Protein AF-A0AAW6UUH9-F1 (afdb_monomer_lite)

Radius of gyration: 18.72 Å; chains: 1; bounding box: 36×46×40 Å

Organism: Providencia rettgeri (NCBI:txid587)

Structure (mmCIF, N/CA/C/O backbone):
data_AF-A0AAW6UUH9-F1
#
_entry.id   AF-A0AAW6UUH9-F1
#
loop_
_atom_site.group_PDB
_atom_site.id
_atom_site.type_symbol
_atom_site.label_atom_id
_atom_site.label_alt_id
_atom_site.label_comp_id
_atom_site.label_asym_id
_atom_site.label_entity_id
_atom_site.label_seq_id
_atom_site.pdbx_PDB_ins_code
_atom_site.Cartn_x
_atom_site.Cartn_y
_atom_site.Cartn_z
_atom_site.occupancy
_atom_site.B_iso_or_equiv
_atom_site.auth_seq_id
_atom_site.auth_comp_id
_atom_site.auth_asym_id
_atom_site.auth_atom_id
_atom_site.pdbx_PDB_model_num
ATOM 1 N N . SER A 1 1 ? -5.171 31.911 -6.588 1.00 65.12 1 SER A N 1
ATOM 2 C CA . SER A 1 1 ? -5.244 30.803 -7.561 1.00 65.12 1 SER A CA 1
ATOM 3 C C . SER A 1 1 ? -6.660 30.720 -8.109 1.00 65.12 1 SER A C 1
ATOM 5 O O . SER A 1 1 ? -7.587 31.219 -7.474 1.00 65.12 1 SER A O 1
ATOM 7 N N . GLU A 1 2 ? -6.834 30.113 -9.280 1.00 71.88 2 GLU A N 1
ATOM 8 C CA . GLU A 1 2 ? -8.133 29.979 -9.952 1.00 71.88 2 GLU A CA 1
ATOM 9 C C . GLU A 1 2 ? -9.209 29.327 -9.057 1.00 71.88 2 GLU A C 1
ATOM 11 O O . GLU A 1 2 ? -10.341 29.806 -8.988 1.00 71.88 2 GLU A O 1
ATOM 16 N N . ASN A 1 3 ? -8.831 28.311 -8.272 1.00 61.03 3 ASN A N 1
ATOM 17 C CA . ASN A 1 3 ? -9.745 27.609 -7.366 1.00 61.03 3 ASN A CA 1
ATOM 18 C C . ASN A 1 3 ? -10.274 28.499 -6.226 1.00 61.03 3 ASN A C 1
ATOM 20 O O . ASN A 1 3 ? -11.441 28.391 -5.860 1.00 61.03 3 ASN A O 1
ATOM 24 N N . THR A 1 4 ? -9.461 29.416 -5.685 1.00 67.88 4 THR A N 1
ATOM 25 C CA . THR A 1 4 ? -9.903 30.346 -4.628 1.00 67.88 4 THR A CA 1
ATOM 26 C C . THR A 1 4 ? -10.954 31.324 -5.148 1.00 67.88 4 THR A C 1
ATOM 28 O O . THR A 1 4 ? -11.947 31.572 -4.469 1.00 67.88 4 THR A O 1
ATOM 31 N N . PHE A 1 5 ? -10.774 31.849 -6.365 1.00 74.12 5 PHE A N 1
ATOM 32 C CA . PHE A 1 5 ? -11.737 32.776 -6.962 1.00 74.12 5 PHE A CA 1
ATOM 33 C C . PHE A 1 5 ? -13.067 32.078 -7.274 1.00 74.12 5 PHE A C 1
ATOM 35 O O . PHE A 1 5 ? -14.122 32.599 -6.919 1.00 74.12 5 PHE A O 1
ATOM 42 N N . ARG A 1 6 ? -13.017 30.867 -7.849 1.00 69.50 6 ARG A N 1
ATOM 43 C CA . ARG A 1 6 ? -14.204 30.046 -8.148 1.00 69.50 6 ARG A CA 1
ATOM 44 C C . ARG A 1 6 ? -14.993 29.666 -6.887 1.00 69.50 6 ARG A C 1
ATOM 46 O O . ARG A 1 6 ? -16.220 29.742 -6.900 1.00 69.50 6 ARG A O 1
ATOM 53 N N . ASN A 1 7 ? -14.302 29.333 -5.796 1.00 59.16 7 ASN A N 1
ATOM 54 C CA . ASN A 1 7 ? -14.951 28.984 -4.531 1.00 59.16 7 ASN A CA 1
ATOM 55 C C . ASN A 1 7 ? -15.568 30.204 -3.825 1.00 59.16 7 ASN A C 1
ATOM 57 O O . ASN A 1 7 ? -16.704 30.129 -3.373 1.00 59.16 7 ASN A O 1
ATOM 61 N N . LEU A 1 8 ? -14.843 31.329 -3.750 1.00 70.19 8 LEU A N 1
ATOM 62 C CA . LEU A 1 8 ? -15.265 32.492 -2.953 1.00 70.19 8 LEU A CA 1
ATOM 63 C C . LEU A 1 8 ? -16.170 33.481 -3.698 1.00 70.19 8 LEU A C 1
ATOM 65 O O . LEU A 1 8 ? -16.989 34.131 -3.061 1.00 70.19 8 LEU A O 1
ATOM 69 N N . ASN A 1 9 ? -16.026 33.618 -5.019 1.00 79.81 9 ASN A N 1
ATOM 70 C CA . ASN A 1 9 ? -16.748 34.638 -5.793 1.00 79.81 9 ASN A CA 1
ATOM 71 C C . ASN A 1 9 ? -17.825 34.050 -6.707 1.00 79.81 9 ASN A C 1
ATOM 73 O O . ASN A 1 9 ? -18.747 34.761 -7.090 1.00 79.81 9 ASN A O 1
ATOM 77 N N . LEU A 1 10 ? -17.725 32.764 -7.065 1.00 77.31 10 LEU A N 1
ATOM 78 C CA . LEU A 1 10 ? -18.653 32.117 -8.002 1.00 77.31 10 LEU A CA 1
ATOM 79 C C . LEU A 1 10 ? -19.486 30.997 -7.359 1.00 77.31 10 LEU A C 1
ATOM 81 O O . LEU A 1 10 ? -20.236 30.332 -8.068 1.00 77.31 10 LEU A O 1
ATOM 85 N N . ASN A 1 11 ? -19.358 30.764 -6.043 1.00 67.94 11 ASN A N 1
ATOM 86 C CA . ASN A 1 11 ? -20.020 29.669 -5.313 1.00 67.94 11 ASN A CA 1
ATOM 87 C C . ASN A 1 11 ? -19.839 28.282 -5.968 1.00 67.94 11 ASN A C 1
ATOM 89 O O . ASN A 1 11 ? -20.657 27.376 -5.790 1.00 67.94 11 ASN A O 1
ATOM 93 N N . GLN A 1 12 ? -18.756 28.087 -6.725 1.00 61.56 12 GLN A N 1
ATOM 94 C CA . GLN A 1 12 ? -18.422 26.794 -7.305 1.00 61.56 12 GLN A CA 1
ATOM 95 C C . GLN A 1 12 ? -17.645 25.995 -6.265 1.00 61.56 12 GLN A C 1
ATOM 97 O O . GLN A 1 12 ? -16.525 26.364 -5.917 1.00 61.56 12 GLN A O 1
ATOM 102 N N . ARG A 1 13 ? -18.213 24.882 -5.784 1.00 50.47 13 ARG A N 1
ATOM 103 C CA . ARG A 1 13 ? -17.497 23.938 -4.911 1.00 50.47 13 ARG A CA 1
ATOM 104 C C . ARG A 1 13 ? -16.359 23.280 -5.689 1.00 50.47 13 ARG A C 1
ATOM 106 O O . ARG A 1 13 ? -16.523 22.216 -6.279 1.00 50.47 13 ARG A O 1
ATOM 113 N N . VAL A 1 14 ? -15.202 23.923 -5.681 1.00 59.50 14 VAL A N 1
ATOM 114 C CA . VAL A 1 14 ? -13.939 23.365 -6.158 1.00 59.50 14 VAL A CA 1
ATOM 115 C C . VAL A 1 14 ? -13.096 22.965 -4.955 1.00 59.50 14 VAL A C 1
ATOM 117 O O . VAL A 1 14 ? -13.002 23.705 -3.977 1.00 59.50 14 VAL A O 1
ATOM 120 N N . SER A 1 15 ? -12.486 21.778 -5.016 1.00 53.09 15 SER A N 1
ATOM 121 C CA . SER A 1 15 ? -11.484 21.360 -4.033 1.00 53.09 15 SER A CA 1
ATOM 122 C C . SER A 1 15 ? -10.368 22.407 -3.993 1.00 53.09 15 SER A C 1
ATOM 124 O O . SER A 1 15 ? -9.702 22.655 -4.999 1.00 53.09 15 SER A O 1
ATOM 126 N N . THR A 1 16 ? -10.148 23.029 -2.835 1.00 50.47 16 THR A N 1
ATOM 127 C CA . THR A 1 16 ? -9.030 23.958 -2.599 1.00 50.47 16 THR A CA 1
ATOM 128 C C . THR A 1 16 ? -7.671 23.255 -2.592 1.00 50.47 16 THR A C 1
ATOM 130 O O . THR A 1 16 ? -6.640 23.923 -2.596 1.00 50.47 16 THR A O 1
ATOM 133 N N . VAL A 1 17 ? -7.658 21.920 -2.634 1.00 54.91 17 VAL A N 1
ATOM 134 C CA . VAL A 1 17 ? -6.454 21.094 -2.660 1.00 54.91 17 VAL A CA 1
ATOM 135 C C . VAL A 1 17 ? -6.162 20.708 -4.108 1.00 54.91 17 VAL A C 1
ATOM 137 O O . VAL A 1 17 ? -6.894 19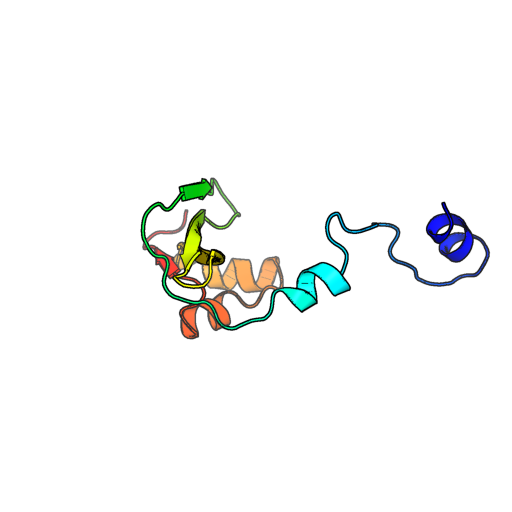.914 -4.703 1.00 54.91 17 VAL A O 1
ATOM 140 N N . SER A 1 18 ? -5.101 21.283 -4.681 1.00 60.16 18 SER A N 1
ATOM 141 C CA . SER A 1 18 ? -4.490 20.731 -5.892 1.00 60.16 18 SER A CA 1
ATOM 142 C C . SER A 1 18 ? -3.761 19.451 -5.481 1.00 60.16 18 SER A C 1
ATOM 144 O O . SER A 1 18 ? -2.843 19.540 -4.664 1.00 60.16 18 SER A O 1
ATOM 146 N N . PRO A 1 19 ? -4.162 18.266 -5.966 1.00 69.31 19 PRO A N 1
ATOM 147 C CA . PRO A 1 19 ? -3.501 17.028 -5.580 1.00 69.31 19 PRO A CA 1
ATOM 148 C C . PRO A 1 19 ? -2.055 17.020 -6.096 1.00 69.31 19 PRO A C 1
ATOM 150 O O . PRO A 1 19 ? -1.775 17.558 -7.167 1.00 69.31 19 PRO A O 1
ATOM 153 N N . PHE A 1 20 ? -1.143 16.405 -5.336 1.00 79.12 20 PHE A N 1
ATOM 154 C CA . PHE A 1 20 ? 0.269 16.270 -5.724 1.00 79.12 20 PHE A CA 1
ATOM 155 C C . PHE A 1 20 ? 0.431 15.516 -7.055 1.00 79.12 20 PHE A C 1
ATOM 157 O O . PHE A 1 20 ? 1.284 15.858 -7.868 1.00 79.12 20 PHE A O 1
ATOM 164 N N . ILE A 1 21 ? -0.440 14.533 -7.303 1.00 84.12 21 ILE A N 1
ATOM 165 C CA . ILE A 1 21 ? -0.551 13.802 -8.567 1.00 84.12 21 ILE A CA 1
ATOM 166 C C . ILE A 1 21 ? -1.923 14.113 -9.163 1.00 84.12 21 ILE A C 1
ATOM 168 O O . ILE A 1 21 ? -2.945 13.971 -8.487 1.00 84.12 21 ILE A O 1
ATOM 172 N N . SER A 1 22 ? -1.969 14.542 -10.426 1.00 88.50 22 SER A N 1
ATOM 173 C CA . SER A 1 22 ? -3.244 14.787 -11.101 1.00 88.50 22 SER A CA 1
ATOM 174 C C . SER A 1 22 ? -4.019 13.481 -11.283 1.00 88.50 22 SER A C 1
ATOM 176 O O . SER A 1 22 ? -3.442 12.405 -11.452 1.00 88.50 22 SER A O 1
ATOM 178 N N . ARG A 1 23 ? -5.352 13.572 -11.290 1.00 86.19 23 ARG A N 1
ATOM 179 C CA . ARG A 1 23 ? -6.212 12.398 -11.478 1.00 86.19 23 ARG A CA 1
ATOM 180 C C . ARG A 1 23 ? -5.881 11.640 -12.765 1.00 86.19 23 ARG A C 1
ATOM 182 O O . ARG A 1 23 ? -5.794 10.424 -12.726 1.00 86.19 23 ARG A O 1
ATOM 189 N N . SER A 1 24 ? -5.648 12.345 -13.870 1.00 90.44 24 SER A N 1
ATOM 190 C CA . SER A 1 24 ? -5.336 11.712 -15.156 1.00 90.44 24 SER A CA 1
ATOM 191 C C . SER A 1 24 ? -4.024 10.929 -15.122 1.00 90.44 24 SER A C 1
ATOM 193 O O . SER A 1 24 ? -3.944 9.846 -15.692 1.00 90.44 24 SER A O 1
ATOM 195 N N . VAL A 1 25 ? -3.004 11.446 -14.425 1.00 89.56 25 VAL A N 1
ATOM 196 C CA . VAL A 1 25 ? -1.736 10.730 -14.230 1.00 89.56 25 VAL A CA 1
ATOM 197 C C . VAL A 1 25 ? -1.963 9.501 -13.353 1.00 89.56 25 VAL A C 1
ATOM 199 O O . VAL A 1 25 ? -1.499 8.421 -13.700 1.00 89.56 25 VAL A O 1
ATOM 202 N N . TRP A 1 26 ? -2.738 9.625 -12.274 1.00 89.38 26 TRP A N 1
ATOM 203 C CA . TRP A 1 26 ? -3.087 8.484 -11.426 1.00 89.38 26 TRP A CA 1
ATOM 204 C C . TRP A 1 26 ? -3.844 7.387 -12.193 1.00 89.38 26 TRP A C 1
ATOM 206 O O . TRP A 1 26 ? -3.497 6.211 -12.114 1.00 89.38 26 TRP A O 1
ATOM 216 N N . GLU A 1 27 ? -4.856 7.766 -12.971 1.00 91.75 27 GLU A N 1
ATOM 217 C CA . GLU A 1 27 ? -5.679 6.841 -13.757 1.00 91.75 27 GLU A CA 1
ATOM 218 C C . GLU A 1 27 ? -4.893 6.172 -14.892 1.00 91.75 27 GLU A C 1
ATOM 220 O O . GLU A 1 27 ? -5.130 5.002 -15.188 1.00 91.75 27 GLU A O 1
ATOM 225 N N . SER A 1 28 ? -3.895 6.853 -15.467 1.00 91.75 28 SER A N 1
ATOM 226 C CA . SER A 1 28 ? -3.012 6.251 -16.477 1.00 91.75 28 SER A CA 1
ATOM 227 C C . SER A 1 28 ? -2.196 5.058 -15.954 1.00 91.75 28 SER A C 1
ATOM 229 O O . SER A 1 28 ? -1.737 4.234 -16.743 1.00 91.75 28 SER A O 1
ATOM 231 N N . CYS A 1 29 ? -2.072 4.917 -14.631 1.00 89.75 29 CYS A N 1
ATOM 232 C CA . CYS A 1 29 ? -1.321 3.848 -13.975 1.00 89.75 29 CYS A CA 1
ATOM 233 C C . CYS A 1 29 ? -2.180 2.626 -13.592 1.00 89.75 29 CYS A C 1
ATOM 235 O O . CYS A 1 29 ? -1.696 1.746 -12.889 1.00 89.75 29 CYS A O 1
ATOM 237 N N . GLN A 1 30 ? -3.437 2.526 -14.041 1.00 90.62 30 GLN A N 1
ATOM 238 C CA . GLN A 1 30 ? -4.360 1.428 -13.682 1.00 90.62 30 GLN A CA 1
ATOM 239 C C . GLN A 1 30 ? -4.116 0.102 -14.430 1.00 90.62 30 GLN A C 1
ATOM 241 O O . GLN A 1 30 ? -4.983 -0.771 -14.463 1.00 90.62 30 GLN A O 1
ATOM 246 N N . SER A 1 31 ? -2.952 -0.063 -15.058 1.00 90.50 31 SER A N 1
ATOM 247 C CA . SER A 1 31 ? -2.621 -1.307 -15.758 1.00 90.50 31 SER A CA 1
ATOM 248 C C . SER A 1 31 ? -2.462 -2.473 -14.768 1.00 90.50 31 SER A C 1
ATOM 250 O O . SER A 1 31 ? -1.996 -2.253 -13.648 1.00 90.50 31 SER A O 1
ATOM 252 N N . PRO A 1 32 ? -2.809 -3.717 -15.153 1.00 92.81 32 PRO A N 1
ATOM 253 C CA . PRO A 1 32 ? -2.580 -4.884 -14.305 1.00 92.81 32 PRO A CA 1
ATOM 254 C C . PRO A 1 32 ? -1.106 -5.021 -13.914 1.00 92.81 32 PRO A C 1
ATOM 256 O O . PRO A 1 32 ? -0.226 -4.942 -14.774 1.00 92.81 32 PRO A O 1
ATOM 259 N N . VAL A 1 33 ? -0.859 -5.264 -12.626 1.00 92.44 33 VAL A N 1
ATOM 260 C CA . VAL A 1 33 ? 0.493 -5.409 -12.075 1.00 92.44 33 VAL A CA 1
ATOM 261 C C . VAL A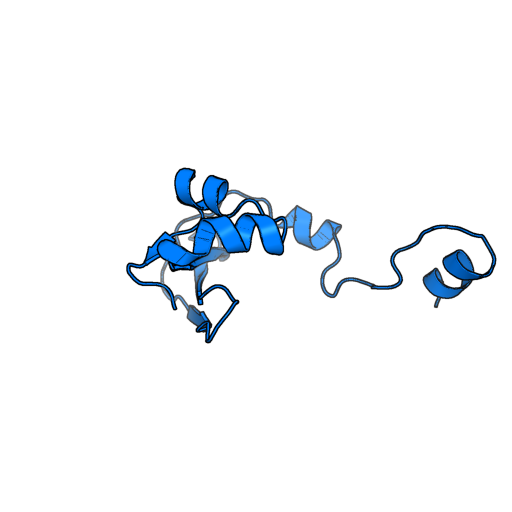 1 33 ? 1.179 -6.636 -12.680 1.00 92.44 33 VAL A C 1
ATOM 263 O O . VAL A 1 33 ? 0.605 -7.726 -12.707 1.00 92.44 33 VAL A O 1
ATOM 266 N N . GLN A 1 34 ? 2.412 -6.453 -13.145 1.00 95.38 34 GLN A N 1
ATOM 267 C CA . GLN A 1 34 ? 3.269 -7.494 -13.709 1.00 95.38 34 GLN A CA 1
ATOM 268 C C . GLN A 1 34 ? 4.367 -7.913 -12.721 1.00 95.38 34 GLN A C 1
ATOM 270 O O . GLN A 1 34 ? 4.822 -7.073 -11.936 1.00 95.38 34 GLN A O 1
ATOM 275 N N . PRO A 1 35 ? 4.834 -9.176 -12.782 1.00 96.19 35 PRO A N 1
ATOM 276 C CA . PRO A 1 35 ? 5.943 -9.652 -11.961 1.00 96.19 35 PRO A CA 1
ATOM 277 C C . PRO A 1 35 ? 7.176 -8.754 -12.073 1.00 96.19 35 PRO A C 1
ATOM 279 O O . PRO A 1 35 ? 7.590 -8.382 -13.170 1.00 96.19 35 PRO A O 1
ATOM 282 N N . ILE A 1 36 ? 7.774 -8.432 -10.925 1.00 96.62 36 ILE A N 1
ATOM 283 C CA . ILE A 1 36 ? 9.062 -7.737 -10.879 1.00 96.62 36 ILE A CA 1
ATOM 284 C C . ILE A 1 36 ? 10.167 -8.715 -11.276 1.00 96.62 36 ILE A C 1
ATOM 286 O O . ILE A 1 36 ? 10.230 -9.834 -10.762 1.00 96.62 36 ILE A O 1
ATOM 290 N N . VAL A 1 37 ? 11.077 -8.250 -12.124 1.00 95.00 37 VAL A N 1
ATOM 291 C CA . VAL A 1 37 ? 12.278 -8.965 -12.540 1.00 95.00 37 VAL A CA 1
ATOM 292 C C . VAL A 1 37 ? 13.526 -8.192 -12.125 1.00 95.00 37 VAL A C 1
ATOM 294 O O . VAL A 1 37 ? 13.594 -6.964 -12.175 1.00 95.00 37 VAL A O 1
ATOM 297 N N . GLY A 1 38 ? 14.541 -8.924 -11.673 1.00 93.31 38 GLY A N 1
ATOM 298 C CA . GLY A 1 38 ? 15.796 -8.328 -11.229 1.00 93.31 38 GLY A CA 1
ATOM 299 C C . GLY A 1 38 ? 15.665 -7.539 -9.922 1.00 93.31 38 GLY A C 1
ATOM 300 O O . GLY A 1 38 ? 15.172 -8.046 -8.914 1.00 93.31 38 GLY A O 1
ATOM 301 N N . LYS A 1 39 ? 16.204 -6.315 -9.904 1.00 96.19 39 LYS A N 1
ATOM 302 C CA . LYS A 1 39 ? 16.343 -5.525 -8.676 1.00 96.19 39 LYS A CA 1
ATOM 303 C C . LYS A 1 39 ? 15.002 -4.932 -8.245 1.00 96.19 39 LYS A C 1
ATOM 305 O O . LYS A 1 39 ? 14.344 -4.237 -9.014 1.00 96.19 39 LYS A O 1
ATOM 310 N N . CYS A 1 40 ? 14.667 -5.125 -6.975 1.00 97.19 40 CYS A N 1
ATOM 311 C CA . CYS A 1 40 ? 13.543 -4.465 -6.326 1.00 97.19 40 CYS A CA 1
ATOM 312 C C . CYS A 1 40 ? 14.010 -3.558 -5.183 1.00 97.19 40 CYS A C 1
ATOM 314 O O . CYS A 1 40 ? 15.128 -3.673 -4.672 1.00 97.19 40 CYS A O 1
ATOM 316 N N . TYR A 1 41 ? 13.124 -2.648 -4.800 1.00 97.50 41 TYR A N 1
ATOM 317 C CA . TYR A 1 41 ? 13.252 -1.760 -3.656 1.00 97.50 41 TYR A CA 1
ATOM 318 C C . TYR A 1 41 ? 12.016 -1.938 -2.778 1.00 97.50 41 TYR A C 1
ATOM 320 O O . TYR A 1 41 ? 10.931 -2.210 -3.289 1.00 97.50 41 TYR A O 1
ATOM 328 N N . ALA A 1 42 ? 12.166 -1.781 -1.467 1.00 97.56 42 ALA A N 1
ATOM 329 C CA . ALA A 1 42 ? 11.059 -1.892 -0.529 1.00 97.56 42 ALA A CA 1
ATOM 330 C C . ALA A 1 42 ? 11.079 -0.730 0.465 1.00 97.56 42 ALA A C 1
ATOM 332 O O . ALA A 1 42 ? 12.143 -0.352 0.956 1.00 97.56 42 ALA A O 1
ATOM 333 N N . GLY A 1 43 ? 9.902 -0.182 0.756 1.00 97.38 43 GLY A N 1
ATOM 334 C CA . GLY A 1 43 ? 9.680 0.787 1.825 1.00 97.38 43 GLY A CA 1
ATOM 335 C C . GLY A 1 43 ? 8.752 0.197 2.878 1.00 97.38 43 GLY A C 1
ATOM 336 O O . GLY A 1 43 ? 7.707 -0.349 2.523 1.00 97.38 43 GLY A O 1
ATOM 337 N N . LEU A 1 44 ? 9.142 0.295 4.148 1.00 96.44 44 LEU A N 1
ATOM 338 C CA . LEU A 1 44 ? 8.355 -0.146 5.296 1.00 96.44 44 LEU A CA 1
ATOM 339 C C . LEU A 1 44 ? 7.967 1.074 6.133 1.00 96.44 44 LEU A C 1
ATOM 341 O O . LEU A 1 44 ? 8.841 1.816 6.575 1.00 96.44 44 LEU A O 1
ATOM 345 N N . ASP A 1 45 ? 6.670 1.236 6.352 1.00 94.44 45 ASP A N 1
ATOM 346 C CA . ASP A 1 45 ? 6.074 2.244 7.219 1.00 94.44 45 ASP A CA 1
ATOM 347 C C . ASP A 1 45 ? 5.352 1.538 8.372 1.00 94.44 45 ASP A C 1
ATOM 349 O O . ASP A 1 45 ? 4.460 0.712 8.146 1.00 94.44 45 ASP A O 1
ATOM 353 N N . LEU A 1 46 ? 5.794 1.799 9.602 1.00 91.12 46 LEU A N 1
ATOM 354 C CA . LEU A 1 46 ? 5.295 1.134 10.803 1.00 91.12 46 LEU A CA 1
ATOM 355 C C . LEU A 1 46 ? 4.248 2.009 11.484 1.00 91.12 46 LEU A C 1
ATOM 357 O O . LEU A 1 46 ? 4.510 3.154 11.839 1.00 91.12 46 LEU A O 1
ATOM 361 N N . SER A 1 47 ? 3.075 1.431 11.732 1.00 84.75 47 SER A N 1
ATOM 362 C CA . SER A 1 47 ? 2.033 2.094 12.515 1.00 84.75 47 SER A CA 1
ATOM 363 C C . SER A 1 47 ? 2.365 2.059 14.002 1.00 84.75 47 SER A C 1
ATOM 365 O O . SER A 1 47 ? 2.778 1.013 14.501 1.00 84.75 47 SER A O 1
ATOM 367 N N . GLU A 1 48 ? 2.072 3.142 14.720 1.00 74.06 48 GLU A N 1
ATOM 368 C CA . GLU A 1 48 ? 2.228 3.193 16.179 1.00 74.06 48 GLU A CA 1
ATOM 369 C C . GLU A 1 48 ? 0.910 2.958 16.929 1.00 74.06 48 GLU A C 1
ATOM 371 O O . GLU A 1 48 ? 0.849 2.098 17.798 1.00 74.06 48 GLU A O 1
ATOM 376 N N . SER A 1 49 ? -0.168 3.679 16.593 1.00 69.88 49 SER A N 1
ATOM 377 C CA . SER A 1 49 ? -1.427 3.603 17.357 1.00 69.88 49 SER A CA 1
ATOM 378 C C . SER A 1 49 ? -2.656 3.347 16.487 1.00 69.88 49 SER A C 1
ATOM 380 O O . SER A 1 49 ? -3.323 2.322 16.629 1.00 69.88 49 SER A O 1
ATOM 382 N N . LYS A 1 50 ? -2.974 4.268 15.573 1.00 70.19 50 LYS A N 1
ATOM 383 C CA . LYS A 1 50 ? -4.225 4.235 14.793 1.00 70.19 50 LYS A CA 1
ATOM 384 C C . LYS A 1 50 ? -4.032 4.116 13.291 1.00 70.19 50 LYS A C 1
ATOM 386 O O . LYS A 1 50 ? -5.023 4.027 12.578 1.00 70.19 50 LYS A O 1
ATOM 391 N N . ASP A 1 51 ? -2.798 4.056 12.817 1.00 80.44 51 ASP A N 1
ATOM 392 C CA . ASP A 1 51 ? -2.504 3.959 11.391 1.00 80.44 51 ASP A CA 1
ATOM 393 C C . ASP A 1 51 ? -2.452 2.501 10.918 1.00 80.44 51 ASP A C 1
ATOM 395 O O . ASP A 1 51 ? -2.713 1.556 11.677 1.00 80.44 51 ASP A O 1
ATOM 399 N N . LEU A 1 52 ? -2.230 2.313 9.620 1.00 87.25 52 LEU A N 1
ATOM 400 C CA . LEU A 1 52 ? -1.938 1.011 9.027 1.00 87.25 52 LEU A CA 1
ATOM 401 C C . LEU A 1 52 ? -0.425 0.859 8.914 1.00 87.25 52 LEU A C 1
ATOM 403 O O . LEU A 1 52 ? 0.259 1.807 8.548 1.00 87.25 52 LEU A O 1
ATOM 407 N N . THR A 1 53 ? 0.086 -0.341 9.175 1.00 92.25 53 THR A N 1
ATOM 408 C CA . THR A 1 53 ? 1.453 -0.679 8.763 1.00 92.25 53 THR A CA 1
ATOM 409 C C . THR A 1 53 ? 1.436 -0.993 7.272 1.00 92.25 53 THR A C 1
ATOM 411 O O . THR A 1 53 ? 0.556 -1.731 6.812 1.00 92.25 53 THR A O 1
ATOM 414 N N . ALA A 1 54 ? 2.402 -0.470 6.521 1.00 95.44 54 ALA A N 1
ATOM 415 C CA . ALA A 1 54 ? 2.511 -0.671 5.083 1.00 95.44 54 ALA A CA 1
ATOM 416 C C . ALA A 1 54 ? 3.915 -1.138 4.688 1.00 95.44 54 ALA A C 1
ATOM 418 O O . ALA A 1 54 ? 4.918 -0.575 5.105 1.00 95.44 54 ALA A O 1
ATOM 419 N N . LEU A 1 55 ? 3.982 -2.146 3.826 1.00 96.62 55 LEU A N 1
ATOM 420 C CA . LEU A 1 55 ? 5.186 -2.530 3.096 1.00 96.62 55 LEU A CA 1
ATOM 421 C C . LEU A 1 55 ? 4.875 -2.379 1.615 1.00 96.62 55 LEU A C 1
ATOM 423 O O . LEU A 1 55 ? 3.943 -3.005 1.117 1.00 96.62 55 LEU A O 1
ATOM 427 N N . VAL A 1 56 ? 5.651 -1.577 0.899 1.00 97.12 56 VAL A N 1
ATOM 428 C CA . VAL A 1 56 ? 5.488 -1.407 -0.547 1.00 97.12 56 VAL A CA 1
ATOM 429 C C . VAL A 1 56 ? 6.764 -1.848 -1.235 1.00 97.12 56 VAL A C 1
ATOM 431 O O . VAL A 1 56 ? 7.830 -1.290 -0.982 1.00 97.12 56 VAL A O 1
ATOM 434 N N . VAL A 1 57 ? 6.650 -2.847 -2.109 1.00 97.56 57 VAL A N 1
ATOM 435 C CA . VAL A 1 57 ? 7.748 -3.311 -2.962 1.00 97.56 57 VAL A CA 1
ATOM 436 C C . VAL A 1 57 ? 7.571 -2.724 -4.357 1.00 97.56 57 VAL A C 1
ATOM 438 O O . VAL A 1 57 ? 6.476 -2.777 -4.915 1.00 97.56 57 VAL A O 1
ATOM 441 N N . ILE A 1 58 ? 8.640 -2.170 -4.922 1.00 97.62 58 ILE A N 1
ATOM 442 C CA . ILE A 1 58 ? 8.668 -1.581 -6.260 1.00 97.62 58 ILE A CA 1
ATOM 443 C C . ILE A 1 58 ? 9.836 -2.144 -7.074 1.00 97.62 58 ILE A C 1
ATOM 445 O O . ILE A 1 58 ? 10.948 -2.312 -6.571 1.00 97.62 58 ILE A O 1
ATOM 449 N N . GLY 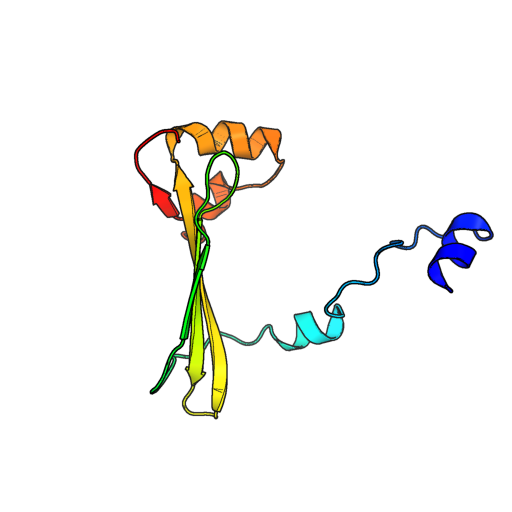A 1 59 ? 9.601 -2.423 -8.350 1.00 97.38 59 GLY A N 1
ATOM 450 C CA . GLY A 1 59 ? 10.631 -2.879 -9.280 1.00 97.38 59 GLY A CA 1
ATOM 451 C C . GLY A 1 59 ? 10.134 -2.855 -10.718 1.00 97.38 59 GLY A C 1
ATOM 452 O O . GLY A 1 59 ? 8.979 -2.509 -10.963 1.00 97.38 59 GLY A O 1
ATOM 453 N N . GLN A 1 60 ? 11.004 -3.190 -11.666 1.00 97.19 60 GLN A N 1
ATOM 454 C CA . GLN A 1 60 ? 10.642 -3.226 -13.084 1.00 97.19 60 GLN A CA 1
ATOM 455 C C . GLN A 1 60 ? 10.174 -4.624 -13.497 1.00 97.19 60 GLN A C 1
ATOM 457 O O . GLN A 1 60 ? 10.682 -5.609 -12.972 1.00 97.19 60 GLN A O 1
ATOM 462 N N . SER A 1 61 ? 9.211 -4.710 -14.413 1.00 95.94 61 SER A N 1
ATOM 463 C CA . SER A 1 61 ? 8.862 -5.938 -15.141 1.00 95.94 61 SER A CA 1
ATOM 464 C C . SER A 1 61 ? 9.765 -6.141 -16.360 1.00 95.94 61 SER A C 1
ATOM 466 O O . SER A 1 61 ? 10.566 -5.268 -16.694 1.00 95.94 61 SER A O 1
ATOM 468 N N . ASP A 1 62 ? 9.627 -7.281 -17.046 1.00 95.44 62 ASP A N 1
ATOM 469 C CA . ASP A 1 62 ? 10.409 -7.610 -18.252 1.00 95.44 62 ASP A CA 1
ATOM 470 C C . ASP A 1 62 ? 10.290 -6.557 -19.370 1.00 95.44 62 ASP A C 1
ATOM 472 O O . ASP A 1 62 ? 11.223 -6.364 -20.145 1.00 95.44 62 ASP A O 1
ATOM 476 N N . ASP A 1 63 ? 9.167 -5.835 -19.445 1.00 93.62 63 ASP A N 1
ATOM 477 C CA . ASP A 1 63 ? 8.944 -4.739 -20.399 1.00 93.62 63 ASP A CA 1
ATOM 478 C C . ASP A 1 63 ? 9.496 -3.377 -19.923 1.00 93.62 63 ASP A C 1
ATOM 480 O O . ASP A 1 63 ? 9.236 -2.345 -20.546 1.00 93.62 63 ASP A O 1
ATOM 484 N N . GLY A 1 64 ? 10.235 -3.354 -18.809 1.00 93.75 64 GLY A N 1
ATOM 485 C CA . GLY A 1 64 ? 10.850 -2.160 -18.226 1.00 93.75 64 GLY A CA 1
ATOM 486 C C . GLY A 1 64 ? 9.886 -1.241 -17.468 1.00 93.75 64 GLY A C 1
ATOM 487 O O . GLY A 1 64 ? 10.310 -0.192 -16.973 1.00 93.75 64 GLY A O 1
ATOM 488 N N . LYS A 1 65 ? 8.596 -1.592 -17.347 1.00 94.12 65 LYS A N 1
ATOM 489 C CA . LYS A 1 65 ? 7.629 -0.788 -16.584 1.00 94.12 65 LYS A CA 1
ATOM 490 C C . LYS A 1 65 ? 7.778 -1.004 -15.084 1.00 94.12 65 LYS A C 1
ATOM 492 O O . LYS A 1 65 ? 8.023 -2.110 -14.615 1.00 94.12 65 LYS A O 1
ATOM 497 N N . TRP A 1 66 ? 7.575 0.059 -14.314 1.00 94.44 66 TRP A N 1
ATOM 498 C CA . TRP A 1 66 ? 7.578 -0.014 -12.857 1.00 94.44 66 TRP A CA 1
ATOM 499 C C . TRP A 1 66 ? 6.262 -0.583 -12.329 1.00 94.44 66 TRP A C 1
ATOM 501 O O . TRP A 1 66 ? 5.185 -0.104 -12.678 1.00 94.44 66 TRP A O 1
ATOM 511 N N . ASN A 1 67 ? 6.370 -1.573 -11.449 1.00 95.94 67 ASN A N 1
ATOM 512 C CA . ASN A 1 67 ? 5.255 -2.257 -10.812 1.00 95.94 67 ASN A CA 1
ATOM 513 C C . ASN A 1 67 ? 5.369 -2.153 -9.292 1.00 95.94 67 ASN A C 1
ATOM 515 O O . ASN A 1 67 ? 6.468 -2.181 -8.733 1.00 95.94 67 ASN A O 1
ATOM 519 N N . LEU A 1 68 ? 4.214 -2.033 -8.638 1.00 95.19 68 LEU A N 1
ATOM 520 C CA . LEU A 1 68 ? 4.080 -1.849 -7.198 1.00 95.19 68 LEU A CA 1
ATOM 521 C C . LEU A 1 68 ? 3.301 -3.012 -6.590 1.00 95.19 68 LEU A C 1
ATOM 523 O O . LEU A 1 68 ? 2.214 -3.353 -7.051 1.00 95.19 68 LEU A O 1
ATOM 527 N N . TYR A 1 69 ? 3.832 -3.556 -5.503 1.00 95.44 69 TYR A N 1
ATOM 528 C CA . TYR A 1 69 ? 3.199 -4.587 -4.691 1.00 95.44 69 TYR A CA 1
ATOM 529 C C . TYR A 1 69 ? 3.046 -4.064 -3.262 1.00 95.44 69 TYR A C 1
ATOM 531 O O . TYR A 1 69 ? 3.990 -4.148 -2.469 1.00 95.44 69 TYR A O 1
ATOM 539 N N . PRO A 1 70 ? 1.889 -3.467 -2.935 1.00 95.19 70 PRO A N 1
ATOM 540 C CA . PRO A 1 70 ? 1.617 -2.974 -1.600 1.00 95.19 70 PRO A CA 1
ATOM 541 C C . PRO A 1 70 ? 1.035 -4.072 -0.702 1.00 95.19 70 PRO A C 1
ATOM 543 O O . PRO A 1 70 ? 0.193 -4.880 -1.103 1.00 95.19 70 PRO A O 1
ATOM 546 N N . PHE A 1 71 ? 1.458 -4.061 0.552 1.00 95.25 71 PHE A N 1
ATOM 547 C CA . PHE A 1 71 ? 0.999 -4.949 1.603 1.00 95.25 71 PHE A CA 1
ATOM 548 C C . PHE A 1 71 ? 0.638 -4.100 2.817 1.00 95.25 71 PHE A C 1
ATOM 550 O O . PHE A 1 71 ? 1.439 -3.282 3.260 1.00 95.25 71 PHE A O 1
ATOM 557 N N . PHE A 1 72 ? -0.559 -4.304 3.359 1.00 95.06 72 PHE A N 1
ATOM 558 C CA . PHE A 1 72 ? -1.062 -3.531 4.491 1.00 95.06 72 PHE A CA 1
ATOM 559 C C . PHE A 1 72 ? -1.442 -4.439 5.649 1.00 95.06 72 PHE A C 1
ATOM 561 O O . PHE A 1 72 ? -1.962 -5.538 5.419 1.00 95.06 72 PHE A O 1
ATOM 568 N N . TRP A 1 73 ? -1.236 -3.955 6.874 1.00 92.81 73 TRP A N 1
ATOM 569 C CA . TRP A 1 73 ? -1.602 -4.646 8.106 1.00 92.81 73 TRP A CA 1
ATOM 570 C C . TRP A 1 73 ? -2.330 -3.738 9.091 1.00 92.81 73 TRP A C 1
ATOM 572 O O . TRP A 1 73 ? -2.050 -2.544 9.205 1.00 92.81 73 TRP A O 1
ATOM 582 N N . THR A 1 74 ? -3.239 -4.346 9.847 1.00 90.94 74 THR A N 1
ATOM 583 C CA . THR A 1 74 ? -3.894 -3.742 11.010 1.00 90.94 74 THR A CA 1
ATOM 584 C C . THR A 1 74 ? -4.198 -4.818 12.061 1.00 90.94 74 THR A C 1
ATOM 586 O O . THR A 1 74 ? -4.352 -5.989 11.699 1.00 90.94 74 THR A O 1
ATOM 589 N N . PRO A 1 75 ? -4.314 -4.489 13.354 1.00 88.44 75 PRO A N 1
ATOM 590 C CA . PRO A 1 75 ? -4.701 -5.464 14.370 1.00 88.44 75 PRO A CA 1
ATOM 591 C C . PRO A 1 75 ? -6.141 -5.919 14.185 1.00 88.44 75 PRO A C 1
ATOM 593 O O . PRO A 1 75 ? -7.048 -5.115 13.963 1.00 88.44 75 PRO A O 1
ATOM 596 N N . LYS A 1 76 ? -6.382 -7.221 14.340 1.00 86.12 76 LYS A N 1
ATOM 597 C CA . LYS A 1 76 ? -7.729 -7.785 14.183 1.00 86.12 76 LYS A CA 1
ATOM 598 C C . LYS A 1 76 ? -8.718 -7.247 15.220 1.00 86.12 76 LYS A C 1
ATOM 600 O O . LYS A 1 76 ? -9.897 -7.089 14.913 1.00 86.12 76 LYS A O 1
ATOM 605 N N . GLN A 1 77 ? -8.257 -7.014 16.447 1.00 85.31 77 GLN A N 1
ATOM 606 C CA . GLN A 1 77 ? -9.139 -6.778 17.590 1.00 85.31 77 GLN A CA 1
ATOM 607 C C . GLN A 1 77 ? -9.780 -5.385 17.573 1.00 85.31 77 GLN A C 1
ATOM 609 O O . GLN A 1 77 ? -10.919 -5.247 18.003 1.00 85.31 77 GLN A O 1
ATOM 614 N N . THR A 1 78 ? -9.099 -4.382 17.013 1.00 84.94 78 THR A N 1
ATOM 615 C CA . THR A 1 78 ? -9.603 -3.001 16.893 1.00 84.94 78 THR A CA 1
ATOM 616 C C . THR A 1 78 ? -10.173 -2.680 15.508 1.00 84.94 78 THR A C 1
ATOM 618 O O . THR A 1 78 ? -10.720 -1.598 15.294 1.00 84.94 78 THR A O 1
ATOM 621 N N . LEU A 1 79 ? -10.106 -3.625 14.563 1.00 86.50 79 LEU A N 1
ATOM 622 C CA . LEU A 1 79 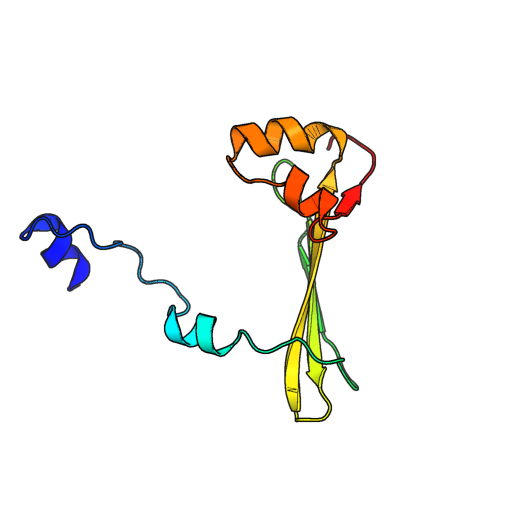? -10.475 -3.423 13.161 1.00 86.50 79 LEU A CA 1
ATOM 623 C C . LEU A 1 79 ? -11.921 -2.941 12.974 1.00 86.50 79 LEU A C 1
ATOM 625 O O . LEU A 1 79 ? -12.156 -2.002 12.217 1.00 86.50 79 LEU A O 1
ATOM 629 N N . LEU A 1 80 ? -12.894 -3.568 13.647 1.00 87.31 80 LEU A N 1
ATOM 630 C CA . LEU A 1 80 ? -14.316 -3.230 13.475 1.00 87.31 80 LEU A CA 1
ATOM 631 C C . LEU A 1 80 ? -14.656 -1.845 14.033 1.00 87.31 80 LEU A C 1
ATOM 633 O O . LEU A 1 80 ? -15.438 -1.110 13.428 1.00 87.31 80 LEU A O 1
ATOM 637 N N . ASP A 1 81 ? -14.062 -1.477 15.164 1.00 87.38 81 ASP A N 1
ATOM 638 C CA . ASP A 1 81 ? -14.289 -0.173 15.786 1.00 87.38 81 ASP A CA 1
ATOM 639 C C . ASP A 1 81 ? -13.619 0.944 14.982 1.00 87.38 81 ASP A C 1
ATOM 641 O O . ASP A 1 81 ? -14.213 2.008 14.779 1.00 87.38 81 ASP A O 1
ATOM 645 N N . ARG A 1 82 ? -12.432 0.674 14.424 1.00 86.25 82 ARG A N 1
ATOM 646 C CA .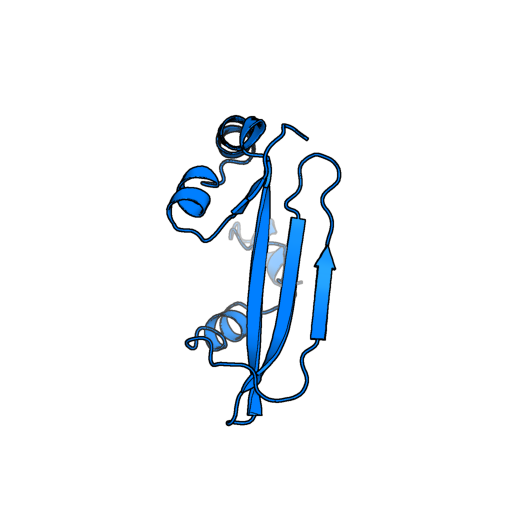 ARG A 1 82 ? -11.763 1.572 13.473 1.00 86.25 82 ARG A CA 1
ATOM 647 C C . ARG A 1 82 ? -12.550 1.728 12.178 1.00 86.25 82 ARG A C 1
ATOM 649 O O . ARG A 1 82 ? -12.727 2.851 11.726 1.00 86.25 82 ARG A O 1
ATOM 656 N N . ALA A 1 83 ? -13.098 0.647 11.621 1.00 88.25 83 ALA A N 1
ATOM 657 C CA . ALA A 1 83 ? -13.910 0.723 10.404 1.00 88.25 83 ALA A CA 1
ATOM 658 C C . ALA A 1 83 ? -15.124 1.654 10.581 1.00 88.25 83 ALA A C 1
ATOM 660 O O . ALA A 1 83 ? -15.447 2.450 9.698 1.00 88.25 83 ALA A O 1
ATOM 661 N N . LYS A 1 84 ? -15.762 1.611 11.759 1.00 89.00 84 LYS A N 1
ATOM 662 C CA . LYS A 1 84 ? -16.860 2.523 12.119 1.00 89.00 84 LYS A CA 1
ATOM 663 C C . LYS A 1 84 ? -16.382 3.960 12.329 1.00 89.00 84 LYS A C 1
ATOM 665 O O . LYS A 1 84 ? -17.024 4.885 11.836 1.00 89.00 84 LYS A O 1
ATOM 670 N N . THR A 1 85 ? -15.286 4.142 13.066 1.00 88.06 85 THR A N 1
ATOM 671 C CA . THR A 1 85 ? -14.765 5.465 13.448 1.00 88.06 85 THR A CA 1
ATOM 672 C C . THR A 1 85 ? -14.229 6.228 12.239 1.00 88.06 85 THR A C 1
ATOM 674 O O . THR A 1 85 ? -14.642 7.362 12.000 1.00 88.06 85 THR A O 1
ATOM 677 N N . ASP A 1 86 ? -13.387 5.578 11.436 1.00 87.69 86 ASP A N 1
ATOM 678 C CA . ASP A 1 86 ? -12.742 6.170 10.259 1.00 87.69 86 ASP A CA 1
ATOM 679 C C . ASP A 1 86 ? -13.693 6.218 9.053 1.00 87.69 86 ASP A C 1
ATOM 681 O O . ASP A 1 86 ? -13.420 6.897 8.064 1.00 87.69 86 ASP A O 1
ATOM 685 N N . ARG A 1 87 ? -14.827 5.502 9.127 1.00 89.44 87 ARG A N 1
ATOM 686 C CA . ARG A 1 87 ? -15.780 5.291 8.021 1.00 89.44 87 ARG A CA 1
ATOM 687 C C . ARG A 1 87 ? -15.111 4.689 6.781 1.00 89.44 87 ARG A C 1
ATOM 689 O O . ARG A 1 87 ? -15.479 5.000 5.649 1.00 89.44 87 ARG A O 1
ATOM 696 N N . VAL A 1 88 ? -14.139 3.808 7.009 1.00 90.12 88 VAL A N 1
ATOM 697 C CA . VAL A 1 88 ? -13.396 3.074 5.981 1.00 90.12 88 VAL A CA 1
ATOM 698 C C . VAL A 1 88 ? -13.736 1.586 6.101 1.00 90.12 88 VAL A C 1
ATOM 700 O O . VAL A 1 88 ? -13.733 1.055 7.212 1.00 90.12 88 VAL A O 1
ATOM 703 N N . PRO A 1 89 ? -14.021 0.872 4.998 1.00 92.75 89 PRO A N 1
ATOM 704 C CA . PRO A 1 89 ? -14.476 -0.517 5.045 1.00 92.75 89 PRO A CA 1
ATOM 705 C C . PRO A 1 89 ? -13.315 -1.514 5.246 1.00 92.75 89 PRO A C 1
ATOM 707 O O . PRO A 1 89 ? -13.106 -2.419 4.435 1.00 92.75 89 PRO A O 1
ATOM 710 N N . TYR A 1 90 ? -12.540 -1.365 6.328 1.00 91.06 90 TYR A N 1
ATOM 711 C CA . TYR A 1 90 ? -11.385 -2.227 6.619 1.00 91.06 90 TYR A CA 1
ATOM 712 C C . TYR A 1 90 ? -11.757 -3.709 6.741 1.00 91.06 90 TYR A C 1
ATOM 714 O O . TYR A 1 90 ? -10.968 -4.578 6.374 1.00 91.06 90 TYR A O 1
ATOM 722 N N . ASP A 1 91 ? -12.958 -4.023 7.231 1.00 90.00 91 ASP A N 1
ATOM 723 C CA . ASP A 1 91 ? -13.433 -5.403 7.370 1.00 90.00 91 ASP A CA 1
ATOM 724 C C . ASP A 1 91 ? -13.697 -6.053 6.013 1.00 90.00 91 ASP A C 1
ATOM 726 O O . ASP A 1 91 ? -13.397 -7.233 5.821 1.00 90.00 91 ASP A O 1
ATOM 730 N N . VAL A 1 92 ? -14.199 -5.276 5.054 1.00 93.94 92 VAL A N 1
ATOM 731 C CA . VAL A 1 92 ? -14.381 -5.716 3.671 1.00 93.94 92 VAL A CA 1
ATOM 732 C C . VAL A 1 92 ? -13.023 -5.952 3.023 1.00 93.94 92 VAL A C 1
ATOM 734 O O . VAL A 1 92 ? -12.813 -7.009 2.433 1.00 93.94 92 VAL A O 1
ATOM 737 N N . TRP A 1 93 ? -12.073 -5.029 3.187 1.00 94.81 93 TRP A N 1
ATOM 738 C CA . TRP A 1 93 ? -10.720 -5.190 2.645 1.00 94.81 93 TRP A CA 1
ATOM 739 C C . TRP A 1 93 ? -9.993 -6.395 3.236 1.00 94.81 93 TRP A C 1
ATOM 741 O O . TRP A 1 93 ? -9.303 -7.108 2.507 1.00 94.81 93 TRP A O 1
ATOM 751 N N . ALA A 1 94 ? -10.188 -6.668 4.527 1.00 92.25 94 ALA A N 1
ATOM 752 C CA . ALA A 1 94 ? -9.645 -7.858 5.165 1.00 92.25 94 ALA A CA 1
ATOM 753 C C . ALA A 1 94 ? -10.253 -9.145 4.590 1.00 92.25 94 ALA A C 1
ATOM 755 O O . ALA A 1 94 ? -9.522 -10.073 4.248 1.00 92.25 94 ALA A O 1
ATOM 756 N N . LYS A 1 95 ? -11.579 -9.184 4.398 1.00 92.31 95 LYS A N 1
ATOM 757 C CA . LYS A 1 95 ? -12.268 -10.315 3.744 1.00 92.31 95 LYS A CA 1
ATOM 758 C C . LYS A 1 95 ? -11.826 -10.514 2.289 1.00 92.31 95 LYS A C 1
ATOM 760 O O . LYS A 1 95 ? -11.780 -11.647 1.826 1.00 92.31 95 LYS A O 1
ATOM 765 N N . GLN A 1 96 ? -11.492 -9.435 1.584 1.00 94.69 96 GLN A N 1
ATOM 766 C CA . GLN A 1 96 ? -10.994 -9.460 0.202 1.00 94.69 96 GLN A CA 1
ATOM 767 C C . GLN A 1 96 ? -9.493 -9.783 0.097 1.00 94.69 96 GLN A C 1
ATOM 769 O O . GLN A 1 96 ? -8.974 -9.897 -1.009 1.00 94.69 96 GLN A O 1
ATOM 774 N N . GLY A 1 97 ? -8.780 -9.907 1.222 1.00 91.69 97 GLY A N 1
ATOM 775 C CA . GLY A 1 97 ? -7.332 -10.135 1.239 1.00 91.69 97 GLY A CA 1
ATOM 776 C C . GLY A 1 97 ? -6.486 -8.909 0.868 1.00 91.69 97 GLY A C 1
ATOM 777 O O . GLY A 1 97 ? -5.269 -9.027 0.733 1.00 91.69 97 GLY A O 1
ATOM 778 N N . LEU A 1 98 ? -7.103 -7.730 0.736 1.00 91.81 98 LEU A N 1
ATOM 779 C CA . LEU A 1 98 ? -6.422 -6.457 0.466 1.00 91.81 98 LEU A CA 1
ATOM 780 C C . LEU A 1 98 ? -5.744 -5.888 1.722 1.00 91.81 98 LEU A C 1
ATOM 782 O O . LEU A 1 98 ? -4.757 -5.161 1.627 1.00 91.81 98 LEU A O 1
ATOM 786 N N . LEU A 1 99 ? -6.255 -6.249 2.902 1.00 93.81 99 LEU A N 1
ATOM 787 C CA . LEU A 1 99 ? -5.727 -5.858 4.205 1.00 93.81 99 LEU A CA 1
ATOM 788 C C . LEU A 1 99 ? -5.456 -7.105 5.052 1.00 93.81 99 LEU A C 1
ATOM 790 O O . LEU A 1 99 ? -6.315 -7.970 5.196 1.00 93.81 99 LEU A O 1
ATOM 794 N N . ARG A 1 100 ? -4.262 -7.216 5.629 1.00 94.00 100 ARG A N 1
ATOM 795 C CA . ARG A 1 100 ? -3.898 -8.340 6.501 1.00 94.00 100 ARG A CA 1
ATOM 796 C C . ARG A 1 100 ? -4.197 -7.985 7.946 1.00 94.00 100 ARG A C 1
ATOM 798 O O . ARG A 1 100 ? -4.004 -6.849 8.369 1.00 94.00 100 ARG A O 1
ATOM 805 N N . THR A 1 101 ? -4.631 -8.973 8.720 1.00 90.44 101 THR A N 1
ATOM 806 C CA . THR A 1 101 ? -4.851 -8.784 10.153 1.00 90.44 101 THR A CA 1
ATOM 807 C C . THR A 1 101 ? -3.771 -9.471 10.962 1.00 90.44 101 THR A C 1
ATOM 809 O O . THR A 1 101 ? -3.523 -10.659 10.751 1.00 90.44 101 THR A O 1
ATOM 812 N N . THR A 1 102 ? -3.173 -8.762 11.912 1.00 85.50 102 THR A N 1
ATOM 813 C CA . THR A 1 102 ? -2.272 -9.356 12.905 1.00 85.50 102 THR A CA 1
ATOM 814 C C . THR A 1 102 ? -3.032 -9.686 14.199 1.00 85.50 102 THR A C 1
ATOM 816 O O . THR A 1 102 ? -4.035 -9.028 14.509 1.00 85.50 102 THR A O 1
ATOM 819 N N . PRO A 1 103 ? -2.618 -10.722 14.956 1.00 79.19 103 PRO A N 1
ATOM 820 C CA . PRO A 1 103 ? -3.099 -10.933 16.319 1.00 79.19 103 PRO A CA 1
ATOM 821 C C . PRO A 1 103 ? -2.727 -9.754 17.229 1.00 79.19 103 PRO A C 1
ATOM 823 O O . PRO A 1 103 ? -1.666 -9.159 17.061 1.00 79.19 103 PRO A O 1
ATOM 826 N N . GLY A 1 104 ? -3.582 -9.458 18.210 1.00 69.06 104 GLY A N 1
ATOM 827 C CA . GLY A 1 104 ? -3.412 -8.349 19.154 1.00 69.06 104 GLY A CA 1
ATOM 828 C C . GLY A 1 104 ? -4.359 -7.177 18.890 1.00 69.06 104 GLY A C 1
ATOM 829 O O . GLY A 1 104 ? -5.137 -7.183 17.929 1.00 69.06 104 GLY A O 1
ATOM 830 N N . SER A 1 105 ? -4.304 -6.182 19.775 1.00 60.34 105 SER A N 1
ATOM 831 C CA . SER A 1 105 ? -5.149 -4.984 19.729 1.00 60.34 105 SER A CA 1
ATOM 832 C C . SER A 1 105 ? -4.489 -3.754 19.118 1.00 60.34 105 SER A C 1
ATOM 834 O O . SER A 1 105 ? -5.211 -2.895 18.614 1.00 60.34 105 SER A O 1
ATOM 836 N N . MET A 1 106 ? -3.154 -3.724 19.069 1.00 52.78 106 MET A N 1
ATOM 837 C CA . MET A 1 106 ? -2.374 -2.497 19.312 1.00 52.78 106 MET A CA 1
ATOM 838 C C . MET A 1 106 ? -2.749 -1.845 20.645 1.00 52.78 106 MET A C 1
ATOM 840 O O . MET A 1 106 ? -3.950 -1.799 21.000 1.00 52.78 106 MET A O 1
#

pLDDT: mean 85.38, std 12.71, range [50.47, 97.62]

Sequence (106 aa):
SENTFRNLNLNQRVSTVSPFISRSVWESCQSPVQPIVGKCYAGLDLSESKDLTALVVIGQSDDGKWNLYPFFWTPKQTLLDRAKTDRVPYDVWAKQGLLRTTPGSM

Secondary structure (DSSP, 8-state):
-HHHHHHHHS-----S---SS-HHHHHHT-SPP----S-EEEEEE--SSSS-EEEEEEEE-TTS-EEEEEEEEEETTTHHHHHHHHT--HHHHHHTTSSEEESS--

Foldseek 3Di:
DVQVCCVPPVVDPDPPDDDPDDPVRVVVPPDDFDDADDDKDWDWDDDDALDKTKIKIWHAHPVRDIGIDMAIEDAPVCQVVSCVVVVPPSVVCCVVVVYPH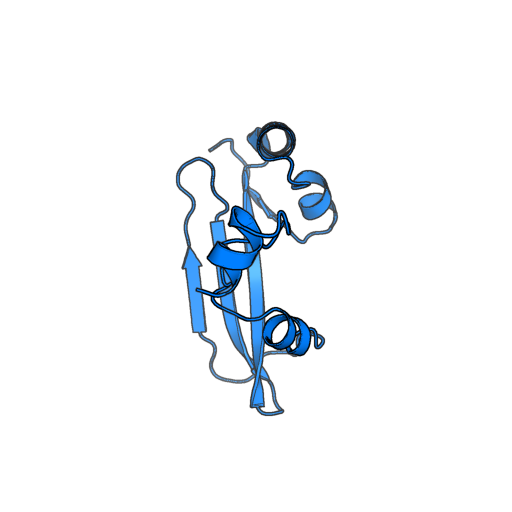DHDDD

InterPro domains:
  IPR005021 Terminase large subunit-like [PTHR41287] (5-106)
  IPR046462 Terminase large subunit-like, endonuclease domain [PF20441] (6-101)